Protein AF-A0A5J4QJZ2-F1 (afdb_monomer_lite)

Foldseek 3Di:
DDDPVVVVVVVPPVLDDVVQVVQLLCCCVPVVDQLVVSVVVCVVVVHRYDHSVVSVVVCVVCVVVVHCSVVD

Organism: NCBI:txid433724

pLDDT: mean 78.68, std 14.71, range [46.94, 91.94]

Secondary structure (DSSP, 8-state):
--SGGGTGGG-S-TTS-HHHHHHHHHHHHHS---HHHHHHHHHHTT-----HHHHHHHHHHHHHTT--TT--

Radius of gyration: 14.7 Å; chains: 1; bounding box: 31×26×47 Å

Sequence (72 aa):
MYVDERKERFRGNRRFTESIKRKIIKELTGEQWSPEQIVGKARKEGQPMVSHERIYQFIRDDKASGGVLYKN

Structure (mmCIF, N/CA/C/O backbone):
data_AF-A0A5J4QJZ2-F1
#
_entry.id   AF-A0A5J4QJZ2-F1
#
loop_
_atom_site.group_PDB
_atom_site.id
_atom_site.type_symbol
_atom_site.label_atom_id
_atom_site.label_alt_id
_atom_site.label_comp_id
_atom_site.label_asym_id
_atom_site.label_entity_id
_atom_site.label_seq_id
_atom_site.pdbx_PDB_ins_code
_atom_site.Cartn_x
_atom_site.Cartn_y
_atom_site.Cartn_z
_atom_site.occupancy
_atom_site.B_iso_or_equiv
_atom_site.auth_seq_id
_atom_site.auth_comp_id
_atom_site.auth_asym_id
_atom_site.auth_atom_id
_atom_site.pdbx_PDB_model_num
ATOM 1 N N . MET A 1 1 ? 5.841 -17.370 -37.048 1.00 54.56 1 MET A N 1
ATOM 2 C CA . MET A 1 1 ? 6.262 -17.967 -35.758 1.00 54.56 1 MET A CA 1
ATOM 3 C C . MET A 1 1 ? 7.562 -17.275 -35.336 1.00 54.56 1 MET A C 1
ATOM 5 O O . MET A 1 1 ? 8.361 -17.045 -36.232 1.00 54.56 1 MET A O 1
ATOM 9 N N . TYR A 1 2 ? 7.746 -16.918 -34.052 1.00 50.97 2 TYR A N 1
ATOM 10 C CA . TY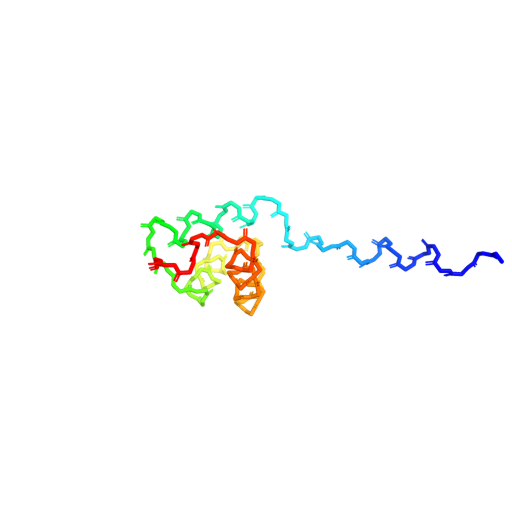R A 1 2 ? 8.955 -16.308 -33.433 1.00 50.97 2 TYR A CA 1
ATOM 11 C C . TYR A 1 2 ? 9.170 -14.770 -33.422 1.00 50.97 2 TYR A C 1
ATOM 13 O O . TYR A 1 2 ? 10.261 -14.311 -33.750 1.00 50.97 2 TYR A O 1
ATOM 21 N N . VAL A 1 3 ? 8.219 -13.944 -32.948 1.00 52.28 3 VAL A N 1
ATOM 22 C CA . VAL A 1 3 ? 8.576 -12.559 -32.512 1.00 52.28 3 VAL A CA 1
ATOM 23 C C . VAL A 1 3 ? 7.889 -12.103 -31.209 1.00 52.28 3 VAL A C 1
ATOM 25 O O . VAL A 1 3 ? 8.477 -11.327 -30.454 1.00 52.28 3 VAL A O 1
ATOM 28 N N . ASP A 1 4 ? 6.708 -12.628 -30.867 1.00 54.19 4 ASP A N 1
ATOM 29 C CA . ASP A 1 4 ? 5.954 -12.182 -29.677 1.00 54.19 4 ASP A CA 1
ATOM 30 C C . ASP A 1 4 ? 6.398 -12.811 -28.340 1.00 54.19 4 ASP A C 1
ATOM 32 O O . ASP A 1 4 ? 6.331 -12.164 -27.292 1.00 54.19 4 ASP A O 1
ATOM 36 N N . GLU A 1 5 ? 6.982 -14.011 -28.357 1.00 53.03 5 GLU A N 1
ATOM 37 C CA . GLU A 1 5 ? 7.331 -14.780 -27.142 1.00 53.03 5 GLU A CA 1
ATOM 38 C C . GLU A 1 5 ? 8.469 -14.165 -26.300 1.00 53.03 5 GLU A C 1
ATOM 40 O O . GLU A 1 5 ? 8.736 -14.570 -25.161 1.00 53.03 5 GLU A O 1
ATOM 45 N N . ARG A 1 6 ? 9.183 -13.169 -26.843 1.00 51.41 6 ARG A N 1
ATOM 46 C CA . ARG A 1 6 ? 10.266 -12.475 -26.127 1.00 51.41 6 ARG A CA 1
ATOM 47 C C . ARG A 1 6 ? 9.749 -11.326 -25.262 1.00 51.41 6 ARG A C 1
ATOM 49 O O . ARG A 1 6 ? 10.427 -10.962 -24.305 1.00 51.41 6 ARG A O 1
ATOM 56 N N . LYS A 1 7 ? 8.564 -10.770 -25.555 1.00 50.53 7 LYS A N 1
ATOM 57 C CA . LYS A 1 7 ? 8.010 -9.618 -24.819 1.00 50.53 7 LYS A CA 1
ATOM 58 C C . LYS A 1 7 ? 7.301 -10.005 -23.524 1.00 50.53 7 LYS A C 1
ATOM 60 O O . LYS A 1 7 ? 7.234 -9.169 -22.631 1.00 50.53 7 LYS A O 1
ATOM 65 N N . GLU A 1 8 ? 6.826 -11.237 -23.367 1.00 48.44 8 GLU A N 1
ATOM 66 C CA . GLU A 1 8 ? 6.148 -11.669 -22.133 1.00 48.44 8 GLU A CA 1
ATOM 67 C C . GLU A 1 8 ? 7.091 -11.729 -20.923 1.00 48.44 8 GLU A C 1
ATOM 69 O O . GLU A 1 8 ? 6.726 -11.340 -19.814 1.00 48.44 8 GLU A O 1
ATOM 74 N N . ARG A 1 9 ? 8.360 -12.088 -21.144 1.00 46.94 9 ARG A N 1
ATOM 75 C CA . ARG A 1 9 ? 9.371 -12.231 -20.079 1.00 46.94 9 ARG A CA 1
ATOM 76 C C . ARG A 1 9 ? 9.799 -10.893 -19.461 1.00 46.94 9 ARG A C 1
ATOM 78 O O . ARG A 1 9 ? 10.253 -10.862 -18.320 1.00 46.94 9 ARG A O 1
ATOM 85 N N . PHE A 1 10 ? 9.631 -9.789 -20.194 1.00 50.47 10 PHE A N 1
ATOM 86 C CA . PHE A 1 10 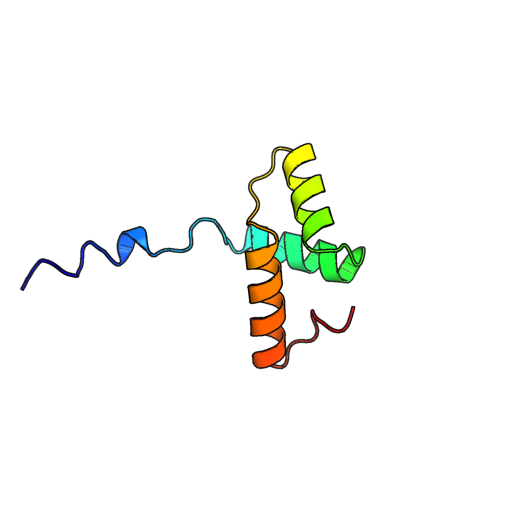? 9.874 -8.422 -19.708 1.00 50.47 10 PHE A CA 1
ATOM 87 C C . PHE A 1 10 ? 8.633 -7.776 -19.073 1.00 50.47 10 PHE A C 1
ATOM 89 O O . PHE A 1 10 ? 8.753 -6.735 -18.434 1.00 50.47 10 PHE A O 1
ATOM 96 N N . ARG A 1 11 ? 7.448 -8.386 -19.227 1.00 51.03 11 ARG A N 1
ATOM 97 C CA . ARG A 1 11 ? 6.174 -7.906 -18.660 1.00 51.03 11 ARG A CA 1
ATOM 98 C C . ARG A 1 11 ? 5.886 -8.450 -17.262 1.00 51.03 11 ARG A C 1
ATOM 100 O O . ARG A 1 11 ? 4.916 -8.036 -16.634 1.00 51.03 11 ARG A O 1
ATOM 107 N N . GLY A 1 12 ? 6.717 -9.362 -16.757 1.00 48.75 12 GLY A N 1
ATOM 108 C CA . GLY A 1 12 ? 6.623 -9.834 -15.382 1.00 48.75 12 GLY A CA 1
ATOM 109 C C . GLY A 1 12 ? 6.802 -8.659 -14.428 1.00 48.75 12 GLY A C 1
ATOM 110 O O . GLY A 1 12 ? 7.850 -8.015 -14.420 1.00 48.75 12 GLY A O 1
ATOM 111 N N . ASN A 1 13 ? 5.775 -8.379 -13.629 1.00 54.44 13 ASN A N 1
ATOM 112 C CA . ASN A 1 13 ? 5.704 -7.257 -12.701 1.00 54.44 13 ASN A CA 1
ATOM 113 C C . ASN A 1 13 ? 6.659 -7.470 -11.498 1.00 54.44 13 ASN A C 1
ATOM 115 O O . ASN A 1 13 ? 6.231 -7.555 -10.351 1.00 54.44 13 ASN A O 1
ATOM 119 N N . ARG A 1 14 ? 7.971 -7.591 -11.762 1.00 58.41 14 ARG A N 1
ATOM 120 C CA . ARG A 1 14 ? 9.041 -7.990 -10.824 1.00 58.41 14 ARG A CA 1
ATOM 121 C C . ARG A 1 14 ? 9.155 -7.086 -9.600 1.00 58.41 14 ARG A C 1
ATOM 123 O O . ARG A 1 14 ? 9.676 -7.517 -8.580 1.00 58.41 14 ARG A O 1
ATOM 130 N N . ARG A 1 15 ? 8.673 -5.844 -9.688 1.00 60.19 15 ARG A N 1
ATOM 131 C CA . ARG A 1 15 ? 8.668 -4.899 -8.563 1.00 60.19 15 ARG A CA 1
ATOM 132 C C . ARG A 1 15 ? 7.524 -5.125 -7.576 1.00 60.19 15 ARG A C 1
ATOM 134 O O . ARG A 1 15 ? 7.573 -4.557 -6.499 1.00 60.19 15 ARG A O 1
ATOM 141 N N . PHE A 1 16 ? 6.519 -5.939 -7.902 1.00 71.00 16 PHE A N 1
ATOM 142 C CA . PHE A 1 16 ? 5.387 -6.224 -7.016 1.00 71.00 16 PHE A CA 1
ATOM 143 C C . PHE A 1 16 ? 5.387 -7.692 -6.592 1.00 71.00 16 PHE A C 1
ATOM 145 O O . PHE A 1 16 ? 4.466 -8.455 -6.884 1.00 71.00 16 PHE A O 1
ATOM 152 N N . THR A 1 17 ? 6.478 -8.091 -5.941 1.00 80.75 17 THR A N 1
ATOM 153 C CA . THR A 1 17 ? 6.601 -9.418 -5.336 1.00 80.75 17 THR A CA 1
ATOM 154 C C . THR A 1 17 ? 5.603 -9.579 -4.192 1.00 80.75 17 THR A C 1
ATOM 156 O O . THR A 1 17 ? 5.176 -8.602 -3.574 1.00 80.75 17 THR A O 1
ATOM 159 N N . GLU A 1 18 ? 5.260 -10.821 -3.851 1.00 81.25 18 GLU A N 1
ATOM 160 C CA . GLU A 1 18 ? 4.381 -11.114 -2.711 1.00 81.25 18 GLU A CA 1
ATOM 161 C C . GLU A 1 18 ? 4.915 -10.578 -1.376 1.00 81.25 18 GLU A C 1
ATOM 163 O O . GLU A 1 18 ? 4.135 -10.276 -0.476 1.00 81.25 18 GLU A O 1
ATOM 168 N N . SER A 1 19 ? 6.236 -10.430 -1.239 1.00 84.12 19 SER A N 1
ATOM 169 C CA . SER A 1 19 ? 6.847 -9.794 -0.066 1.00 84.12 19 SER A CA 1
ATOM 170 C C . SER A 1 19 ? 6.438 -8.321 0.047 1.00 84.12 19 SER A C 1
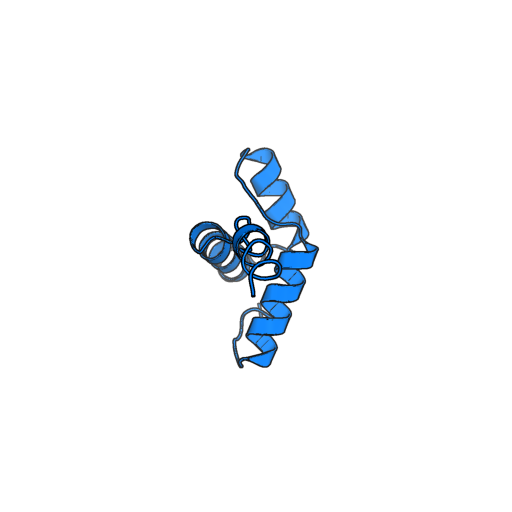ATOM 172 O O . SER A 1 19 ? 5.955 -7.888 1.092 1.00 84.12 19 SER A O 1
ATOM 174 N N . ILE A 1 20 ? 6.524 -7.573 -1.060 1.00 85.88 20 ILE A N 1
ATOM 175 C CA . ILE A 1 20 ? 6.111 -6.165 -1.116 1.00 85.88 20 ILE A CA 1
ATOM 176 C C . ILE A 1 20 ? 4.600 -6.042 -0.896 1.00 85.88 20 ILE A C 1
ATOM 178 O O . ILE A 1 20 ? 4.178 -5.195 -0.113 1.00 85.88 20 ILE A O 1
ATOM 182 N N . LYS A 1 21 ? 3.789 -6.929 -1.496 1.00 86.12 21 LYS A N 1
ATOM 183 C CA . LYS A 1 21 ? 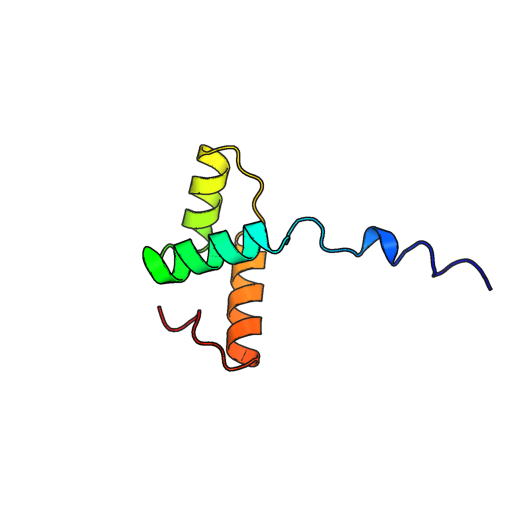2.336 -6.972 -1.245 1.00 86.12 21 LYS A CA 1
ATOM 184 C C . LYS A 1 21 ? 2.019 -7.142 0.238 1.00 86.12 21 LYS A C 1
ATOM 186 O O . LYS A 1 21 ? 1.247 -6.366 0.787 1.00 86.12 21 LYS A O 1
ATOM 191 N N . ARG A 1 22 ? 2.631 -8.134 0.894 1.00 86.94 22 ARG A N 1
ATOM 192 C CA . ARG A 1 22 ? 2.419 -8.396 2.325 1.00 86.94 22 ARG A CA 1
ATOM 193 C C . ARG A 1 22 ? 2.860 -7.226 3.194 1.00 86.94 22 ARG A C 1
ATOM 195 O O . ARG A 1 22 ? 2.159 -6.913 4.150 1.00 86.94 22 ARG A O 1
ATOM 202 N N . LYS A 1 23 ? 3.974 -6.564 2.857 1.00 88.31 23 LYS A N 1
ATOM 203 C CA . LYS A 1 23 ? 4.413 -5.358 3.570 1.00 88.31 23 LYS A CA 1
ATOM 204 C C . LYS A 1 23 ? 3.377 -4.238 3.444 1.00 88.31 23 LYS A C 1
ATOM 206 O O . LYS A 1 23 ? 2.947 -3.718 4.464 1.00 88.31 23 LYS A O 1
ATOM 211 N N . ILE A 1 24 ? 2.918 -3.948 2.226 1.00 88.25 24 ILE A N 1
ATOM 212 C CA . ILE A 1 24 ? 1.892 -2.928 1.966 1.00 88.25 24 ILE A CA 1
ATOM 213 C C . ILE A 1 24 ? 0.600 -3.245 2.720 1.00 88.25 24 ILE A C 1
ATOM 215 O O . ILE A 1 24 ? 0.083 -2.371 3.399 1.00 88.25 24 ILE A O 1
ATOM 219 N N . ILE A 1 25 ? 0.104 -4.486 2.654 1.00 88.06 25 ILE A N 1
ATOM 220 C CA . ILE A 1 25 ? -1.095 -4.902 3.397 1.00 88.06 25 ILE A CA 1
ATOM 221 C C . ILE A 1 25 ? -0.886 -4.683 4.894 1.00 88.06 25 ILE A C 1
ATOM 223 O O . ILE A 1 25 ? -1.725 -4.059 5.525 1.00 88.06 25 ILE A O 1
ATOM 227 N N . LYS A 1 26 ? 0.244 -5.129 5.456 1.00 89.38 26 LYS A N 1
ATOM 228 C CA . LYS A 1 26 ? 0.545 -4.965 6.884 1.00 89.38 26 LYS A CA 1
ATOM 229 C C . LYS A 1 26 ? 0.586 -3.492 7.302 1.00 89.38 26 LYS A C 1
ATOM 231 O O . LYS A 1 26 ? 0.089 -3.164 8.373 1.00 89.38 26 LYS A O 1
ATOM 236 N N . GLU A 1 27 ? 1.177 -2.623 6.487 1.00 88.56 27 GLU A N 1
ATOM 237 C CA . GLU A 1 27 ? 1.279 -1.188 6.781 1.00 88.56 27 GLU A CA 1
ATOM 238 C C . GLU A 1 27 ? -0.066 -0.460 6.592 1.00 88.56 27 GLU A C 1
ATOM 240 O O . GLU A 1 27 ? -0.389 0.414 7.392 1.00 88.56 27 GLU A O 1
ATOM 245 N N . LEU A 1 28 ? -0.889 -0.880 5.621 1.00 87.88 28 LEU A N 1
ATOM 246 C CA . LEU A 1 28 ? -2.257 -0.381 5.420 1.00 87.88 28 LEU A CA 1
ATOM 247 C C . LEU A 1 28 ? -3.221 -0.844 6.523 1.00 87.88 28 LEU A C 1
ATOM 249 O O . LEU A 1 28 ? -4.024 -0.058 7.003 1.00 87.88 28 LEU A O 1
ATOM 253 N N . THR A 1 29 ? -3.178 -2.113 6.937 1.00 85.50 29 THR A N 1
ATOM 254 C CA . THR A 1 29 ? -4.131 -2.651 7.925 1.00 85.50 29 THR A CA 1
ATOM 255 C C . THR A 1 29 ? -3.683 -2.451 9.365 1.00 85.50 29 THR A C 1
ATOM 257 O O . THR A 1 29 ? -4.520 -2.447 10.257 1.00 85.50 29 THR A O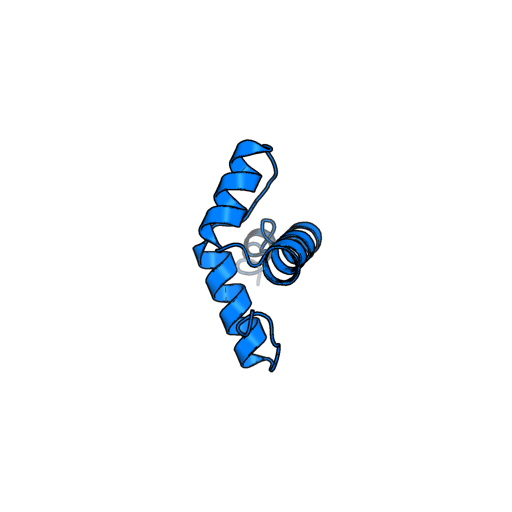 1
ATOM 260 N N . GLY A 1 30 ? -2.373 -2.375 9.606 1.00 84.00 30 GLY A N 1
ATOM 261 C CA . GLY A 1 30 ? -1.804 -2.251 10.946 1.00 84.00 30 GLY A CA 1
ATOM 262 C C . GLY A 1 30 ? -1.723 -0.803 11.408 1.00 84.00 30 GLY A C 1
ATOM 263 O O . GLY A 1 30 ? -2.325 -0.451 12.414 1.00 84.00 30 GLY A O 1
ATOM 264 N N . GLU A 1 31 ? -0.980 0.029 10.674 1.00 82.00 31 GLU A N 1
ATOM 265 C CA . GLU A 1 31 ? -0.742 1.433 11.050 1.00 82.00 31 GLU A CA 1
ATOM 266 C C . GLU A 1 31 ? -1.582 2.436 10.241 1.00 82.00 31 GLU A C 1
ATOM 268 O O . GLU A 1 31 ? -1.462 3.639 10.462 1.00 82.00 31 GLU A O 1
ATOM 273 N N . GLN A 1 32 ? -2.425 1.960 9.312 1.00 84.50 32 GLN A N 1
ATOM 274 C CA . GLN A 1 32 ? -3.283 2.788 8.444 1.00 84.50 32 GLN A CA 1
ATOM 275 C C . GLN A 1 32 ? -2.512 3.867 7.681 1.00 84.50 32 GLN A C 1
ATOM 277 O O . GLN A 1 32 ? -2.978 4.986 7.467 1.00 84.50 32 GLN A O 1
ATOM 282 N N . TRP A 1 33 ? -1.289 3.541 7.274 1.00 87.75 33 TRP A N 1
ATOM 283 C CA . TRP A 1 33 ? -0.460 4.506 6.575 1.00 87.75 33 TRP A CA 1
ATOM 284 C C . TRP A 1 33 ? -0.943 4.766 5.164 1.00 87.75 33 TRP A C 1
ATOM 286 O O . TRP A 1 33 ? -1.304 3.850 4.425 1.00 87.75 33 TRP A O 1
ATOM 296 N N . SER A 1 34 ? -0.847 6.027 4.750 1.00 88.44 34 SER A N 1
ATOM 297 C CA . SER A 1 34 ? -1.125 6.391 3.373 1.00 88.44 34 SER A CA 1
ATOM 298 C C . SER A 1 34 ? -0.124 5.708 2.428 1.00 88.44 34 SER A C 1
ATOM 300 O O . SER A 1 34 ? 1.040 5.481 2.787 1.00 88.44 34 SER A O 1
ATOM 302 N N . PRO A 1 35 ? -0.521 5.420 1.177 1.00 90.38 35 PRO A N 1
ATOM 303 C CA . PRO A 1 35 ? 0.388 4.893 0.162 1.00 90.38 35 PRO A CA 1
ATOM 304 C C . PRO A 1 35 ? 1.691 5.691 0.007 1.00 90.38 35 PRO A C 1
ATOM 306 O O . PRO A 1 35 ? 2.738 5.118 -0.288 1.00 90.38 35 PRO A O 1
ATOM 309 N N . GLU A 1 36 ? 1.657 7.005 0.231 1.00 91.06 36 GLU A N 1
ATOM 310 C CA . GLU A 1 36 ? 2.845 7.861 0.190 1.00 91.06 36 GLU A CA 1
ATOM 311 C C . GLU A 1 36 ? 3.754 7.662 1.408 1.00 91.06 36 GLU A C 1
ATOM 313 O O . GLU A 1 36 ? 4.975 7.608 1.252 1.00 91.06 36 GLU A O 1
ATOM 318 N N . GLN A 1 37 ? 3.182 7.484 2.603 1.00 90.81 37 GLN A N 1
ATOM 319 C CA . GLN A 1 37 ? 3.936 7.194 3.828 1.00 90.81 37 GLN A CA 1
ATOM 320 C C . GLN A 1 37 ? 4.649 5.841 3.744 1.00 90.81 37 GLN A C 1
ATOM 322 O O . GLN A 1 37 ? 5.827 5.747 4.091 1.00 90.81 37 GLN A O 1
ATOM 327 N N . ILE A 1 38 ? 3.978 4.822 3.201 1.00 90.31 38 ILE A N 1
ATOM 328 C CA . ILE A 1 38 ? 4.555 3.490 2.957 1.00 90.31 38 ILE A CA 1
ATOM 329 C C . ILE A 1 38 ? 5.791 3.591 2.051 1.00 90.31 38 ILE A C 1
ATOM 331 O O . ILE A 1 38 ? 6.855 3.041 2.352 1.00 90.31 38 ILE A O 1
ATOM 335 N N . VAL A 1 39 ? 5.685 4.352 0.957 1.00 90.81 39 VAL A N 1
ATOM 336 C CA . VAL A 1 39 ? 6.813 4.587 0.044 1.00 90.81 39 VAL A CA 1
ATOM 337 C C . VAL A 1 39 ? 7.914 5.401 0.715 1.00 90.81 39 VAL A C 1
ATOM 339 O O . VAL A 1 39 ? 9.091 5.068 0.568 1.00 90.81 39 VAL A O 1
ATOM 342 N N . GLY A 1 40 ? 7.554 6.445 1.462 1.00 91.94 40 GLY A N 1
ATOM 343 C CA . GLY A 1 40 ? 8.493 7.288 2.195 1.00 91.94 40 GLY A CA 1
ATOM 344 C C . GLY A 1 40 ? 9.322 6.489 3.199 1.00 91.94 40 GLY A C 1
ATOM 345 O O . GLY A 1 40 ? 10.552 6.581 3.197 1.00 91.94 40 GLY A O 1
ATOM 346 N N . LYS A 1 41 ? 8.677 5.634 3.998 1.00 91.50 41 LYS A N 1
ATOM 347 C CA . LYS A 1 41 ? 9.380 4.756 4.935 1.00 91.50 41 LYS A CA 1
ATOM 348 C C . LYS A 1 41 ? 10.249 3.743 4.214 1.00 91.50 41 LYS A C 1
ATOM 350 O O . LYS A 1 41 ? 11.409 3.595 4.578 1.00 91.50 41 LYS A O 1
ATOM 355 N N . ALA A 1 42 ? 9.738 3.075 3.184 1.00 89.38 42 ALA A N 1
ATOM 356 C CA . ALA A 1 42 ? 10.537 2.084 2.475 1.00 89.38 42 ALA A CA 1
ATOM 357 C C . ALA A 1 42 ? 11.784 2.700 1.825 1.00 89.38 42 ALA A C 1
ATOM 359 O O . ALA A 1 42 ? 12.850 2.093 1.862 1.00 89.38 42 ALA A O 1
ATOM 360 N N . ARG A 1 43 ? 11.683 3.936 1.317 1.00 88.88 43 ARG A N 1
ATOM 361 C CA . ARG A 1 43 ? 12.845 4.710 0.862 1.00 88.88 43 ARG A CA 1
ATOM 362 C C . ARG A 1 43 ? 13.822 5.005 1.996 1.00 88.88 43 ARG A C 1
ATOM 364 O O . ARG A 1 43 ? 15.020 4.832 1.804 1.00 88.88 43 ARG A O 1
ATOM 371 N N . LYS A 1 44 ? 13.324 5.412 3.168 1.00 91.62 44 LYS A N 1
ATOM 372 C CA . LYS A 1 44 ? 14.150 5.674 4.358 1.00 91.62 44 LYS A CA 1
ATOM 373 C C . LYS A 1 44 ? 14.871 4.414 4.856 1.00 91.62 44 LYS A C 1
ATOM 375 O O . LYS A 1 44 ? 16.014 4.498 5.284 1.00 91.62 44 LYS A O 1
ATOM 380 N N . GLU A 1 45 ? 14.221 3.257 4.767 1.00 89.06 45 GLU A N 1
ATOM 381 C CA . GLU A 1 45 ? 14.765 1.946 5.147 1.00 89.06 45 GLU A CA 1
ATOM 382 C C . GLU A 1 45 ? 15.633 1.301 4.048 1.00 89.06 45 GLU A C 1
ATOM 384 O O . GLU A 1 45 ? 16.160 0.209 4.250 1.00 89.06 45 GLU A O 1
ATOM 389 N N . GLY A 1 46 ? 15.762 1.928 2.871 1.00 86.31 46 GLY A N 1
ATOM 390 C CA . GLY A 1 46 ? 16.495 1.370 1.728 1.00 86.31 46 GLY A CA 1
ATOM 391 C C . GLY A 1 46 ? 15.869 0.099 1.143 1.00 86.31 46 GLY A C 1
ATOM 392 O O . GLY A 1 46 ? 16.542 -0.666 0.454 1.00 86.31 46 GLY A O 1
ATOM 393 N N . GLN A 1 47 ? 14.590 -0.155 1.421 1.00 85.44 47 GLN A N 1
ATOM 394 C CA . GLN A 1 47 ? 13.905 -1.363 0.984 1.00 85.44 47 GLN A CA 1
ATOM 395 C C . GLN A 1 47 ? 13.272 -1.191 -0.404 1.00 85.44 47 GLN A C 1
ATOM 397 O O . GLN A 1 47 ? 12.743 -0.123 -0.727 1.00 85.44 47 GLN A O 1
ATOM 402 N N . PRO A 1 48 ? 13.271 -2.250 -1.235 1.00 83.25 48 PRO A N 1
ATOM 403 C CA . PRO A 1 48 ? 12.617 -2.209 -2.534 1.00 83.25 48 PRO A CA 1
ATOM 404 C C . PRO A 1 48 ? 11.107 -2.018 -2.356 1.00 83.25 48 PRO A C 1
ATOM 406 O O . PRO A 1 48 ? 10.451 -2.785 -1.653 1.00 83.25 48 PRO A O 1
ATOM 409 N N . MET A 1 49 ? 10.552 -1.001 -3.016 1.00 87.69 49 MET A N 1
ATOM 410 C CA . MET A 1 49 ? 9.135 -0.649 -2.930 1.00 87.69 49 MET A CA 1
ATOM 411 C C . MET A 1 49 ? 8.599 -0.208 -4.293 1.00 87.69 49 MET A C 1
ATOM 413 O O . MET A 1 49 ? 9.345 0.260 -5.158 1.00 87.69 49 MET A O 1
ATOM 417 N N . VAL A 1 50 ? 7.293 -0.375 -4.492 1.00 87.81 50 VAL A N 1
ATOM 418 C CA . VAL A 1 50 ? 6.583 0.147 -5.667 1.00 87.81 50 VAL A CA 1
ATOM 419 C C . VAL A 1 50 ? 6.231 1.626 -5.500 1.00 87.81 50 VAL A C 1
ATOM 421 O O . VAL A 1 50 ? 6.265 2.163 -4.400 1.00 87.81 50 VAL A O 1
ATOM 424 N N . SER A 1 51 ? 5.871 2.300 -6.592 1.00 88.19 51 SER A N 1
ATOM 425 C CA . SER A 1 51 ? 5.332 3.664 -6.524 1.00 88.19 51 SER A CA 1
ATOM 426 C C . SER A 1 51 ? 4.000 3.700 -5.767 1.00 88.19 51 SER A C 1
ATOM 428 O O . SER A 1 51 ? 3.230 2.738 -5.824 1.00 88.19 51 SER A O 1
ATOM 430 N N . HIS A 1 52 ? 3.687 4.830 -5.129 1.00 87.31 52 HIS A N 1
ATOM 431 C CA . HIS A 1 52 ? 2.431 5.021 -4.391 1.00 87.31 52 HIS A CA 1
ATOM 432 C C . HIS A 1 52 ? 1.204 4.837 -5.305 1.00 87.31 52 HIS A C 1
ATOM 434 O O . HIS A 1 52 ? 0.219 4.230 -4.900 1.00 87.31 52 HIS A O 1
ATOM 440 N N . GLU A 1 53 ? 1.290 5.229 -6.581 1.00 90.75 53 GLU A N 1
ATOM 441 C CA . GLU A 1 53 ? 0.253 4.958 -7.590 1.00 90.75 53 GLU A CA 1
ATOM 442 C C . GLU A 1 53 ? -0.041 3.464 -7.759 1.00 90.75 53 GLU A C 1
ATOM 444 O O . GLU A 1 53 ? -1.190 3.059 -7.934 1.00 90.75 53 GLU A O 1
ATOM 449 N N . ARG A 1 54 ? 0.987 2.611 -7.671 1.00 89.69 54 ARG A N 1
ATOM 450 C CA . ARG A 1 54 ? 0.813 1.161 -7.792 1.00 89.69 54 ARG A CA 1
ATOM 451 C C . ARG A 1 54 ? 0.113 0.578 -6.569 1.00 89.69 54 ARG A C 1
ATOM 453 O O . ARG A 1 54 ? -0.662 -0.361 -6.715 1.00 89.69 54 ARG A O 1
ATOM 460 N N . ILE A 1 55 ? 0.356 1.153 -5.392 1.00 89.06 55 ILE A N 1
ATOM 461 C CA . ILE A 1 55 ? -0.371 0.826 -4.162 1.00 89.06 55 ILE A CA 1
ATOM 462 C C . ILE A 1 55 ? -1.841 1.240 -4.306 1.00 89.06 55 ILE A C 1
ATOM 464 O O . ILE A 1 55 ? -2.722 0.437 -4.024 1.00 89.06 55 ILE A O 1
ATOM 468 N N . TYR A 1 56 ? -2.127 2.431 -4.843 1.00 90.69 56 TYR A N 1
ATOM 469 C CA . TYR A 1 56 ? -3.505 2.844 -5.132 1.00 90.69 56 TYR A CA 1
ATOM 470 C C . TYR A 1 56 ? -4.212 1.907 -6.117 1.00 90.69 56 TYR A C 1
ATOM 472 O O . TYR A 1 56 ? -5.362 1.535 -5.889 1.00 90.69 56 TYR A O 1
ATOM 480 N N . GLN A 1 57 ? -3.541 1.498 -7.196 1.00 89.31 57 GLN A N 1
ATOM 481 C CA . GLN A 1 57 ? -4.088 0.505 -8.127 1.00 89.31 57 GLN A CA 1
ATOM 482 C C . GLN A 1 57 ? -4.380 -0.823 -7.425 1.00 89.31 57 GLN A C 1
ATOM 484 O O . GLN A 1 57 ? -5.430 -1.406 -7.661 1.00 89.31 57 GLN A O 1
ATOM 489 N N . PHE A 1 58 ? -3.490 -1.269 -6.537 1.00 87.00 58 PHE A N 1
ATOM 490 C CA . PHE A 1 58 ? -3.683 -2.488 -5.758 1.00 87.00 58 PHE A CA 1
ATOM 491 C C . PHE A 1 58 ? -4.897 -2.404 -4.823 1.00 87.00 58 PHE A C 1
ATOM 493 O O . PHE A 1 58 ? -5.700 -3.327 -4.797 1.00 87.00 58 PHE A O 1
ATOM 500 N N . ILE A 1 59 ? -5.086 -1.284 -4.122 1.00 87.25 59 ILE A N 1
ATOM 501 C CA . ILE A 1 59 ? -6.263 -1.066 -3.266 1.00 87.25 59 ILE A CA 1
ATOM 502 C C . ILE A 1 59 ? -7.554 -1.057 -4.101 1.00 87.25 59 ILE A C 1
ATOM 504 O O . ILE A 1 59 ? -8.576 -1.598 -3.682 1.00 87.25 59 ILE A O 1
ATOM 508 N N . ARG A 1 60 ? -7.529 -0.453 -5.298 1.00 88.00 60 ARG A N 1
ATOM 509 C CA . ARG A 1 60 ? -8.685 -0.444 -6.212 1.00 88.00 60 ARG A CA 1
ATOM 510 C C . ARG A 1 60 ? -9.018 -1.836 -6.747 1.00 88.00 60 ARG A C 1
ATOM 512 O O . ARG A 1 60 ? -10.196 -2.162 -6.848 1.00 88.00 60 ARG A O 1
ATOM 519 N N . ASP A 1 61 ? -8.004 -2.625 -7.081 1.00 87.62 61 ASP A N 1
ATOM 520 C CA . ASP A 1 61 ? -8.146 -4.004 -7.560 1.00 87.62 61 ASP A CA 1
ATOM 521 C C . ASP A 1 61 ? -8.689 -4.932 -6.461 1.00 87.62 61 ASP A C 1
ATOM 523 O O . ASP A 1 61 ? -9.630 -5.690 -6.695 1.00 87.62 61 ASP A O 1
ATOM 527 N N . ASP A 1 62 ? -8.184 -4.784 -5.230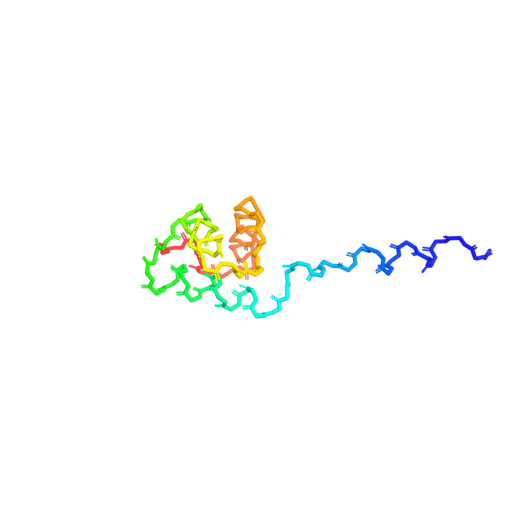 1.00 86.94 62 ASP A N 1
ATOM 528 C CA . ASP A 1 62 ? -8.712 -5.461 -4.041 1.00 86.94 62 ASP A CA 1
ATOM 529 C C . ASP A 1 62 ? -10.184 -5.101 -3.817 1.00 86.94 62 ASP A C 1
ATOM 531 O O . ASP A 1 62 ? -11.031 -5.986 -3.723 1.00 86.94 62 ASP A O 1
ATOM 535 N N . LYS A 1 63 ? -10.523 -3.806 -3.860 1.00 84.81 63 LYS A N 1
ATOM 536 C CA . LYS A 1 63 ? -11.910 -3.335 -3.760 1.00 84.81 63 LYS A CA 1
ATOM 537 C C . LYS A 1 63 ? -12.813 -3.931 -4.845 1.00 84.81 63 LYS A C 1
ATOM 539 O O . LYS A 1 63 ? -13.942 -4.310 -4.542 1.00 84.81 63 LYS A O 1
ATOM 544 N N . ALA A 1 64 ? -12.343 -4.008 -6.091 1.00 86.19 64 ALA A N 1
ATOM 545 C CA . ALA A 1 64 ? -13.090 -4.612 -7.196 1.00 86.19 64 ALA A CA 1
ATOM 546 C C . ALA A 1 64 ? -13.281 -6.126 -7.010 1.00 86.19 64 ALA A C 1
ATOM 548 O O . ALA A 1 64 ? -14.319 -6.666 -7.384 1.00 86.19 64 ALA A O 1
ATOM 549 N N . SER A 1 65 ? -12.317 -6.785 -6.368 1.00 86.25 65 SER A N 1
ATOM 550 C CA . SER A 1 65 ? -12.367 -8.205 -6.005 1.00 86.25 65 SER A CA 1
ATOM 551 C C . SER A 1 65 ? -13.174 -8.483 -4.725 1.00 86.25 65 SER A C 1
ATOM 553 O O . SER A 1 65 ? -13.247 -9.627 -4.284 1.00 86.25 65 SER A O 1
ATOM 555 N N . GLY A 1 66 ? -13.785 -7.458 -4.118 1.00 82.06 66 GLY A N 1
ATOM 556 C CA . GLY A 1 66 ? -14.568 -7.579 -2.883 1.00 82.06 66 GLY A CA 1
ATOM 557 C C . GLY A 1 66 ? -13.741 -7.544 -1.593 1.00 82.06 66 GLY A C 1
ATOM 558 O O . GLY A 1 66 ? -14.274 -7.814 -0.517 1.00 82.06 66 GLY A O 1
ATOM 559 N N . GLY A 1 67 ? -12.457 -7.207 -1.680 1.00 82.81 67 GLY A N 1
ATOM 560 C CA . GLY A 1 67 ? -11.584 -7.017 -0.531 1.00 82.81 67 GLY A CA 1
ATOM 561 C C . GLY A 1 67 ? -11.905 -5.749 0.263 1.00 82.81 67 GLY A C 1
ATOM 562 O O . GLY A 1 67 ? -12.745 -4.925 -0.111 1.00 82.81 67 GLY A O 1
ATOM 563 N N . VAL A 1 68 ? -11.268 -5.618 1.425 1.00 81.00 68 VAL A N 1
ATOM 564 C CA . VAL A 1 68 ? -11.571 -4.586 2.432 1.00 81.00 68 VAL A CA 1
ATOM 565 C C . VAL A 1 68 ? -10.402 -3.640 2.686 1.00 81.00 68 VAL A C 1
ATOM 567 O O . VAL A 1 68 ? -10.482 -2.815 3.592 1.00 81.00 68 VAL A O 1
ATOM 570 N N . LEU A 1 69 ? -9.341 -3.696 1.872 1.00 75.25 69 LEU A N 1
ATOM 571 C CA . LEU A 1 69 ? -8.144 -2.870 2.071 1.00 75.25 69 LEU A CA 1
ATOM 572 C C . LEU A 1 69 ? -8.407 -1.363 1.939 1.00 75.25 69 LEU A C 1
ATOM 574 O O . LEU A 1 69 ? -7.586 -0.568 2.371 1.00 75.25 69 LEU A O 1
ATOM 578 N N . TYR A 1 70 ? -9.538 -0.964 1.353 1.00 71.25 70 TYR A N 1
ATOM 579 C CA . TYR A 1 70 ? -9.947 0.437 1.222 1.00 71.25 70 TYR A CA 1
ATOM 580 C C . TYR A 1 70 ? -10.734 0.986 2.423 1.00 71.25 70 TYR A C 1
ATOM 582 O O . TYR A 1 70 ? -11.071 2.168 2.421 1.00 71.25 70 TYR A O 1
ATOM 590 N N . LYS A 1 71 ? -11.151 0.127 3.363 1.00 66.00 71 LYS A N 1
ATOM 591 C CA . LYS A 1 71 ? -12.031 0.512 4.481 1.00 66.00 71 LYS A CA 1
ATOM 592 C C . LYS A 1 71 ? -11.274 0.982 5.724 1.00 66.00 71 LYS A C 1
ATOM 594 O O . LYS A 1 71 ? -11.923 1.454 6.655 1.00 66.00 71 LYS A O 1
ATOM 599 N N . ASN A 1 72 ? -9.953 0.842 5.720 1.00 57.28 72 ASN A N 1
ATOM 600 C CA . ASN A 1 72 ? -9.049 1.259 6.785 1.00 57.28 72 ASN A CA 1
ATOM 601 C C . ASN A 1 72 ? -8.237 2.463 6.319 1.00 57.28 72 ASN A C 1
ATOM 603 O O . ASN A 1 72 ? -7.865 3.254 7.206 1.00 57.28 72 ASN A O 1
#